Protein AF-A0A6P3Y5P7-F1 (afdb_monomer_lite)

Radius of gyration: 10.48 Å; chains: 1; bounding box: 26×24×22 Å

Organism: Dinoponera quadriceps (NCBI:txid609295)

Sequence (57 aa):
MANLKEQRVCLKFCFLLEKSATEAYQMLQQAFKEDAMSRIQVFEWFERFKRGEKRQA

Structure (mmCIF, N/CA/C/O backbone):
data_AF-A0A6P3Y5P7-F1
#
_entry.id   AF-A0A6P3Y5P7-F1
#
loop_
_atom_site.group_PDB
_atom_site.id
_atom_site.type_symbol
_atom_site.label_atom_id
_atom_site.label_alt_id
_atom_site.label_comp_id
_atom_site.label_asym_id
_atom_site.label_entity_id
_atom_site.label_seq_id
_atom_site.pdbx_PDB_ins_code
_atom_site.Cartn_x
_atom_site.Cartn_y
_atom_site.Cartn_z
_atom_site.occupancy
_atom_site.B_iso_or_equiv
_atom_site.auth_seq_id
_atom_site.auth_comp_id
_atom_site.auth_asym_id
_atom_site.auth_atom_id
_atom_site.pdbx_PDB_model_num
ATOM 1 N N . MET A 1 1 ? -12.636 -12.326 9.267 1.00 50.38 1 MET A N 1
ATOM 2 C CA . MET A 1 1 ? -11.321 -11.681 9.103 1.00 50.38 1 MET A CA 1
ATOM 3 C C . MET A 1 1 ? -10.990 -11.737 7.633 1.00 50.38 1 MET A C 1
ATOM 5 O O . MET A 1 1 ? -10.809 -12.844 7.124 1.00 50.38 1 MET A O 1
ATOM 9 N N . ALA A 1 2 ? -11.010 -10.602 6.934 1.00 58.34 2 ALA A N 1
ATOM 10 C CA . ALA A 1 2 ? -10.632 -10.592 5.527 1.00 58.34 2 ALA A CA 1
ATOM 11 C C . ALA A 1 2 ? -9.255 -11.244 5.358 1.00 58.34 2 ALA A C 1
ATOM 13 O O . ALA A 1 2 ? -8.308 -10.963 6.096 1.00 58.34 2 ALA A O 1
ATOM 14 N N . ASN A 1 3 ? -9.161 -12.174 4.418 1.00 82.38 3 ASN A N 1
ATOM 15 C CA . ASN A 1 3 ? -7.969 -12.977 4.248 1.00 82.38 3 ASN A CA 1
ATOM 16 C C . ASN A 1 3 ? -6.817 -12.063 3.792 1.00 82.38 3 ASN A C 1
ATOM 18 O O . ASN A 1 3 ? -6.838 -11.546 2.676 1.00 82.38 3 ASN A O 1
ATOM 22 N N . LEU A 1 4 ? -5.792 -11.858 4.631 1.00 85.00 4 LEU A N 1
ATOM 23 C CA . LEU A 1 4 ? -4.612 -11.040 4.294 1.00 85.00 4 LEU A CA 1
ATOM 24 C C . LEU A 1 4 ? -3.965 -11.469 2.964 1.00 85.00 4 LEU A C 1
ATOM 26 O O . LEU A 1 4 ? -3.360 -10.647 2.271 1.00 85.00 4 LEU A O 1
ATOM 30 N N . LYS A 1 5 ? -4.115 -12.746 2.578 1.00 90.38 5 LYS A N 1
ATOM 31 C CA . LYS A 1 5 ? -3.676 -13.244 1.269 1.00 90.38 5 LYS A CA 1
ATOM 32 C C . LYS A 1 5 ? -4.442 -12.586 0.118 1.00 90.38 5 LYS A C 1
ATOM 34 O O . LYS A 1 5 ? -3.800 -12.197 -0.853 1.00 90.38 5 LYS A O 1
ATOM 39 N N . GLU A 1 6 ? -5.758 -12.419 0.229 1.00 93.06 6 GLU A N 1
ATOM 40 C CA . GLU A 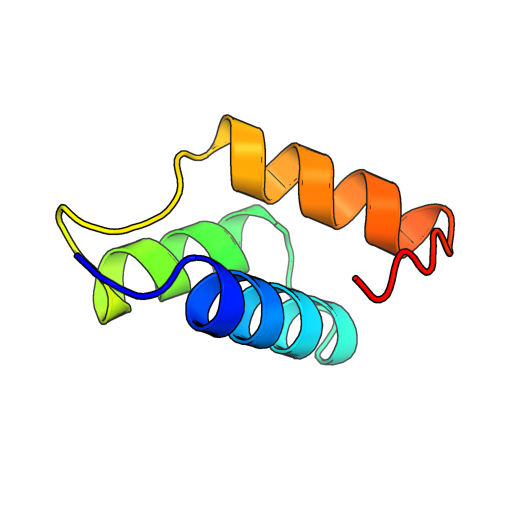1 6 ? -6.592 -11.766 -0.793 1.00 93.06 6 GLU A CA 1
ATOM 41 C C . GLU A 1 6 ? -6.215 -10.294 -0.946 1.00 93.06 6 GLU A C 1
ATOM 43 O O . GLU A 1 6 ? -5.917 -9.845 -2.050 1.00 93.06 6 GLU A O 1
ATOM 48 N N . GLN A 1 7 ? -6.094 -9.562 0.163 1.00 95.00 7 GLN A N 1
ATOM 49 C CA . GLN A 1 7 ? -5.685 -8.156 0.119 1.00 95.00 7 GLN A CA 1
ATOM 50 C C . GLN A 1 7 ? -4.281 -7.969 -0.480 1.00 95.00 7 GLN A C 1
ATOM 52 O O . GLN A 1 7 ? -4.047 -7.024 -1.234 1.00 95.00 7 GLN A O 1
ATOM 57 N N . ARG A 1 8 ? -3.341 -8.887 -0.209 1.00 94.06 8 ARG A N 1
ATOM 58 C CA . ARG A 1 8 ? -2.003 -8.882 -0.829 1.00 94.06 8 ARG A CA 1
ATOM 59 C C . ARG A 1 8 ? -2.065 -9.133 -2.339 1.00 94.06 8 ARG A C 1
ATOM 61 O O . ARG A 1 8 ? -1.291 -8.530 -3.083 1.00 94.06 8 ARG A O 1
ATOM 68 N N . VAL A 1 9 ? -2.972 -9.997 -2.799 1.00 94.62 9 VAL A N 1
ATOM 69 C CA . VAL A 1 9 ? -3.225 -10.205 -4.234 1.00 94.62 9 VAL A CA 1
ATOM 70 C C . VAL A 1 9 ? -3.799 -8.933 -4.861 1.00 94.62 9 VAL A C 1
ATOM 72 O O . VAL A 1 9 ? -3.289 -8.504 -5.894 1.00 94.62 9 VAL A O 1
ATOM 75 N N . CYS A 1 10 ? -4.763 -8.273 -4.210 1.00 96.12 10 CYS A N 1
ATOM 76 C CA . CYS A 1 10 ? -5.300 -6.985 -4.662 1.00 96.12 10 CYS A CA 1
ATOM 77 C C . CYS A 1 10 ? -4.219 -5.894 -4.734 1.00 96.12 10 CYS A C 1
ATOM 79 O O . CYS A 1 10 ? -4.151 -5.171 -5.726 1.00 96.12 10 CYS A O 1
ATOM 81 N N . LEU A 1 11 ? -3.329 -5.804 -3.737 1.00 95.75 11 LEU A N 1
ATOM 82 C CA . LEU A 1 11 ? -2.192 -4.873 -3.767 1.00 95.75 11 LEU A CA 1
ATOM 83 C C . LEU A 1 11 ? -1.261 -5.141 -4.942 1.00 95.75 11 LEU A C 1
ATOM 85 O O . LEU A 1 11 ? -0.864 -4.208 -5.638 1.00 95.75 11 LEU A O 1
ATOM 89 N N . LYS A 1 12 ? -0.921 -6.412 -5.176 1.00 95.06 12 LYS A N 1
ATOM 90 C CA . LYS A 1 12 ? -0.071 -6.799 -6.303 1.00 95.06 12 LYS A CA 1
ATOM 91 C C . LYS A 1 12 ? -0.740 -6.481 -7.640 1.00 95.06 12 LYS A C 1
ATOM 93 O O . LYS A 1 12 ? -0.064 -6.021 -8.551 1.00 95.06 12 LYS A O 1
ATOM 98 N N . PHE A 1 13 ? -2.050 -6.688 -7.749 1.00 96.06 13 PHE A N 1
ATOM 99 C CA . PHE A 1 13 ? -2.824 -6.299 -8.925 1.00 96.06 13 PHE A CA 1
ATOM 100 C C . PHE A 1 13 ? -2.779 -4.781 -9.152 1.00 96.06 13 PHE A C 1
ATOM 102 O O . PHE A 1 13 ? -2.448 -4.353 -10.251 1.00 96.06 13 PHE A O 1
ATOM 109 N N . CYS A 1 14 ? -2.995 -3.968 -8.111 1.00 96.81 14 CYS A N 1
ATOM 110 C CA . CYS A 1 14 ? -2.877 -2.508 -8.207 1.00 96.81 14 CYS A CA 1
ATOM 111 C C . CYS A 1 14 ? -1.468 -2.074 -8.642 1.00 96.81 14 CYS A C 1
ATOM 113 O O . CYS A 1 14 ? -1.335 -1.219 -9.511 1.00 96.81 14 CYS A O 1
ATOM 115 N N . PHE A 1 15 ? -0.423 -2.691 -8.085 1.00 95.19 15 PHE A N 1
ATOM 116 C CA . PHE A 1 15 ? 0.963 -2.430 -8.478 1.00 95.19 15 PHE A CA 1
ATOM 117 C C . PHE A 1 15 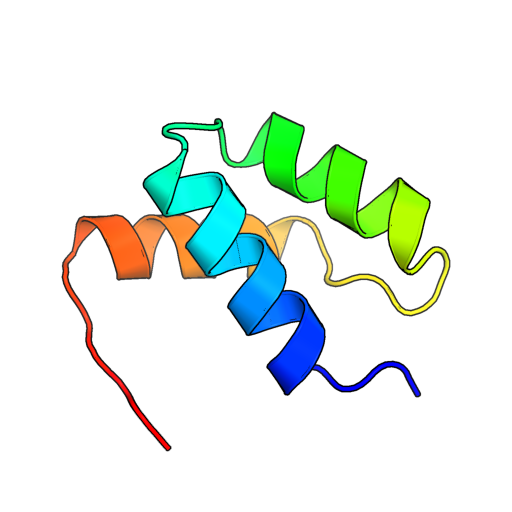? 1.225 -2.753 -9.959 1.00 95.19 15 PHE A C 1
ATOM 119 O O . PHE A 1 15 ? 1.872 -1.971 -10.645 1.00 95.19 15 PHE A O 1
ATOM 126 N N . LEU A 1 16 ? 0.701 -3.877 -10.465 1.00 95.00 16 LEU A N 1
ATOM 127 C CA . LEU A 1 16 ? 0.818 -4.258 -11.881 1.00 95.00 16 LEU A CA 1
ATOM 128 C C . LEU A 1 16 ? 0.034 -3.332 -12.822 1.00 95.00 16 LEU A C 1
ATOM 130 O O . LEU A 1 16 ? 0.395 -3.215 -13.985 1.00 95.00 16 LEU A O 1
ATOM 134 N N . LEU A 1 17 ? -1.013 -2.673 -12.322 1.00 96.50 17 LEU A N 1
ATOM 135 C CA . LEU A 1 17 ? -1.734 -1.607 -13.023 1.00 96.50 17 LEU A CA 1
ATOM 136 C C . LEU A 1 17 ? -1.057 -0.232 -12.885 1.00 96.50 17 LEU A C 1
ATOM 138 O O . LEU A 1 17 ? -1.685 0.784 -13.174 1.00 96.50 17 LEU A O 1
ATOM 142 N N . GLU A 1 18 ? 0.182 -0.193 -12.386 1.00 95.38 18 GLU A N 1
ATOM 143 C CA . GLU A 1 18 ? 0.969 1.028 -12.172 1.00 95.38 18 GLU A CA 1
ATOM 144 C C . GLU A 1 18 ? 0.278 2.061 -11.264 1.00 95.38 18 GLU A C 1
ATOM 146 O O . GLU A 1 18 ? 0.582 3.255 -11.297 1.00 95.38 18 GLU A O 1
ATOM 151 N N . LYS A 1 19 ? -0.642 1.609 -10.401 1.00 96.62 19 LYS A N 1
ATOM 152 C CA . LYS A 1 19 ? -1.258 2.465 -9.384 1.00 96.62 19 LYS A CA 1
ATOM 153 C C . LYS A 1 19 ? -0.242 2.878 -8.337 1.00 96.62 19 LYS A C 1
ATOM 155 O O . LYS A 1 19 ? 0.661 2.121 -7.987 1.00 96.62 19 LYS A O 1
ATOM 160 N N . SER A 1 20 ? -0.429 4.062 -7.769 1.00 96.38 20 SER A N 1
ATOM 161 C CA . SER A 1 20 ? 0.349 4.494 -6.611 1.00 96.38 20 SER A CA 1
ATOM 162 C C . SER A 1 20 ? -0.048 3.720 -5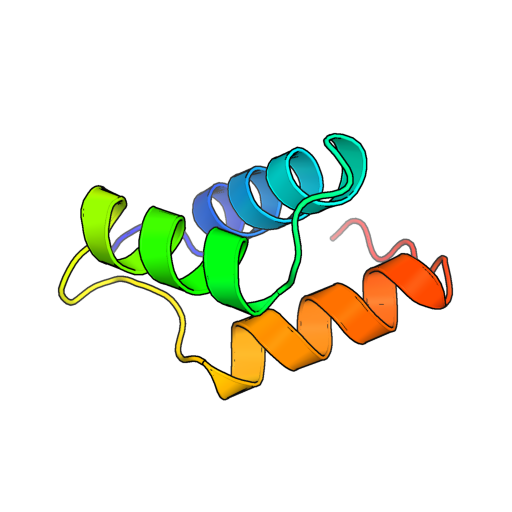.344 1.00 96.38 20 SER A C 1
ATOM 164 O O . SER A 1 20 ? -1.176 3.242 -5.204 1.00 96.38 20 SER A O 1
ATOM 166 N N . ALA A 1 21 ? 0.860 3.648 -4.366 1.00 96.06 21 ALA A N 1
ATOM 167 C CA . ALA A 1 21 ? 0.569 3.040 -3.062 1.00 96.06 21 ALA A CA 1
ATOM 168 C C . ALA A 1 21 ? -0.608 3.732 -2.344 1.00 96.06 21 ALA A C 1
ATOM 170 O O . ALA A 1 21 ? -1.372 3.088 -1.628 1.00 96.06 21 ALA A O 1
ATOM 171 N N . THR A 1 22 ? -0.780 5.041 -2.561 1.00 97.88 22 THR A N 1
ATOM 172 C CA . THR A 1 22 ? -1.895 5.819 -2.006 1.00 97.88 22 THR A CA 1
ATOM 173 C C . THR A 1 22 ? -3.231 5.425 -2.635 1.00 97.88 22 THR A C 1
ATOM 175 O O . THR A 1 22 ? -4.184 5.186 -1.896 1.00 97.88 22 THR A O 1
ATOM 178 N N . GLU A 1 23 ? -3.304 5.304 -3.966 1.00 97.94 23 GLU A N 1
ATOM 179 C CA . GLU A 1 23 ? -4.520 4.829 -4.648 1.00 97.94 23 GLU A CA 1
ATOM 180 C C . GLU A 1 23 ? -4.867 3.401 -4.211 1.00 97.94 23 GLU A C 1
ATOM 182 O O . GLU A 1 23 ? -6.007 3.121 -3.849 1.00 97.94 23 GLU A O 1
ATOM 187 N N . ALA A 1 24 ? -3.876 2.505 -4.163 1.00 97.56 24 ALA A N 1
ATOM 188 C CA . ALA A 1 24 ? -4.087 1.124 -3.737 1.00 97.56 24 ALA A CA 1
ATOM 189 C C . ALA A 1 24 ? -4.573 1.027 -2.277 1.00 97.56 24 ALA A C 1
ATOM 191 O O . ALA A 1 24 ? -5.439 0.208 -1.966 1.00 97.56 24 ALA A O 1
ATOM 192 N N . TYR A 1 25 ? -4.065 1.888 -1.387 1.00 97.62 25 TYR A N 1
ATOM 193 C CA . TYR A 1 25 ? -4.552 1.997 -0.011 1.00 97.62 25 TYR A CA 1
ATOM 194 C C . TYR A 1 25 ? -6.022 2.432 0.044 1.00 97.62 25 TYR A C 1
ATOM 196 O O . TYR A 1 25 ? -6.811 1.814 0.753 1.00 97.62 25 TYR A O 1
ATOM 204 N N . GLN A 1 26 ? -6.413 3.451 -0.727 1.00 97.62 26 GLN A N 1
ATOM 205 C CA . GLN A 1 26 ? -7.807 3.907 -0.784 1.00 97.62 26 GLN A CA 1
ATOM 206 C C . GLN A 1 26 ? -8.742 2.812 -1.314 1.00 97.62 26 GLN A C 1
ATOM 208 O O . GLN A 1 26 ? -9.803 2.579 -0.736 1.00 97.62 26 GLN A O 1
ATOM 213 N N . MET A 1 27 ? -8.325 2.089 -2.357 1.00 96.38 27 MET A N 1
ATOM 214 C CA . MET A 1 27 ? -9.091 0.969 -2.912 1.00 96.38 27 MET A CA 1
ATOM 215 C C . MET A 1 27 ? -9.256 -0.173 -1.899 1.00 96.38 27 MET A C 1
ATOM 217 O O . MET A 1 27 ? -10.350 -0.719 -1.761 1.00 96.38 27 MET A O 1
ATOM 221 N N . LEU A 1 28 ? -8.200 -0.509 -1.148 1.00 95.62 28 LEU A N 1
ATOM 222 C CA . LEU A 1 28 ? -8.285 -1.495 -0.067 1.00 95.62 28 LEU A CA 1
ATOM 223 C C . LEU A 1 28 ? -9.237 -1.054 1.048 1.00 95.62 28 LEU A C 1
ATOM 225 O O . LEU A 1 28 ? -10.059 -1.853 1.488 1.00 95.62 28 LEU A O 1
ATOM 229 N N . GLN A 1 29 ? -9.143 0.202 1.489 1.00 95.56 29 GLN A N 1
ATOM 230 C CA . GLN A 1 29 ? -10.030 0.756 2.516 1.00 95.56 29 GLN A CA 1
ATOM 231 C C . GLN A 1 29 ? -11.497 0.708 2.071 1.00 95.56 29 GLN A C 1
ATOM 233 O O . GLN A 1 29 ? -12.370 0.348 2.856 1.00 95.56 29 GLN A O 1
ATOM 238 N N . GLN A 1 30 ? -11.776 0.988 0.797 1.00 96.31 30 GLN A N 1
ATOM 239 C CA . GLN A 1 30 ? -13.131 0.906 0.256 1.00 96.31 30 GLN A CA 1
ATOM 240 C C . GLN A 1 30 ? -13.661 -0.537 0.193 1.00 96.31 30 GLN A C 1
ATOM 242 O O . GLN A 1 30 ? -14.829 -0.772 0.504 1.00 96.31 30 GLN A O 1
ATOM 247 N N . ALA A 1 31 ? -12.819 -1.496 -0.202 1.00 95.06 31 ALA A N 1
ATOM 248 C CA . ALA A 1 31 ? -13.224 -2.889 -0.388 1.00 95.06 31 ALA A CA 1
ATOM 249 C C . ALA A 1 31 ? -13.341 -3.671 0.932 1.00 95.06 31 ALA A C 1
ATOM 251 O O . ALA A 1 31 ? -14.291 -4.430 1.114 1.00 95.06 31 ALA A O 1
ATOM 252 N N . PHE A 1 32 ? -12.389 -3.483 1.850 1.00 93.62 32 PHE A N 1
ATOM 253 C CA . PHE A 1 32 ? -12.251 -4.293 3.067 1.00 93.62 32 PHE A CA 1
ATOM 254 C C . PHE A 1 32 ? -12.629 -3.543 4.351 1.00 93.62 32 PHE A C 1
ATOM 256 O O . PHE A 1 32 ? -12.796 -4.177 5.391 1.00 93.62 32 PHE A O 1
ATOM 263 N N . LYS A 1 33 ? -12.825 -2.218 4.288 1.00 93.12 33 LYS A N 1
ATOM 264 C CA . LYS A 1 33 ? -13.253 -1.375 5.417 1.00 93.12 33 LYS A CA 1
ATOM 265 C C . LYS A 1 33 ? -12.373 -1.597 6.655 1.00 93.12 33 LYS A C 1
ATOM 267 O O . LYS A 1 33 ? -11.161 -1.449 6.575 1.00 93.12 33 LYS A O 1
ATOM 272 N N . GLU A 1 34 ? -12.971 -1.961 7.784 1.00 93.06 34 GLU A N 1
ATOM 273 C CA . GLU A 1 34 ? -12.289 -2.177 9.066 1.00 93.06 34 GLU A CA 1
ATOM 274 C C . GLU A 1 34 ? -11.280 -3.333 9.024 1.00 93.06 34 GLU A C 1
ATOM 276 O O . GLU A 1 34 ? -10.313 -3.328 9.780 1.00 93.06 34 GLU A O 1
ATOM 281 N N . ASP A 1 35 ? -11.457 -4.289 8.107 1.00 93.81 35 ASP A N 1
ATOM 282 C CA . ASP A 1 35 ? -10.523 -5.397 7.914 1.00 93.81 35 ASP A CA 1
ATOM 283 C C . ASP A 1 35 ? -9.344 -5.029 6.984 1.00 93.81 35 ASP A C 1
ATOM 285 O O . ASP A 1 35 ? -8.463 -5.861 6.745 1.00 93.81 35 ASP A O 1
ATOM 289 N N . ALA A 1 36 ? -9.315 -3.823 6.403 1.00 95.19 36 ALA A N 1
ATOM 290 C CA . ALA A 1 36 ? -8.294 -3.422 5.438 1.00 95.19 36 ALA A CA 1
ATOM 291 C C . ALA A 1 36 ? -6.898 -3.282 6.068 1.00 95.19 36 ALA A C 1
ATOM 293 O O . ALA A 1 36 ? -6.733 -2.792 7.186 1.00 95.19 36 ALA A O 1
ATOM 294 N N . MET A 1 37 ? -5.863 -3.638 5.302 1.00 94.50 37 MET A N 1
ATOM 295 C CA . MET A 1 37 ? -4.470 -3.415 5.683 1.00 94.50 37 MET A CA 1
ATOM 296 C C . MET A 1 37 ? -4.212 -1.947 6.025 1.00 94.50 37 MET A C 1
ATOM 298 O O . MET A 1 37 ? -4.694 -1.020 5.363 1.00 94.50 37 MET A O 1
ATOM 302 N N . SER A 1 38 ? -3.368 -1.746 7.036 1.00 95.62 38 SER A N 1
ATOM 303 C CA . SER A 1 38 ? -2.912 -0.414 7.414 1.00 95.62 38 SER A CA 1
ATOM 304 C C . SER A 1 38 ? -2.092 0.229 6.294 1.00 95.62 38 SER A C 1
ATOM 306 O O . SER A 1 38 ? -1.447 -0.444 5.482 1.00 95.62 38 SER A O 1
ATOM 308 N N . ARG A 1 39 ? -2.046 1.564 6.289 1.00 96.25 39 ARG A N 1
ATOM 309 C CA . ARG A 1 39 ? -1.254 2.329 5.319 1.00 96.25 39 ARG A CA 1
ATOM 310 C C . ARG A 1 39 ? 0.224 1.922 5.318 1.00 96.25 39 ARG A C 1
ATOM 312 O O . ARG A 1 39 ? 0.812 1.818 4.250 1.00 96.25 39 ARG A O 1
ATOM 319 N N . ILE A 1 40 ? 0.808 1.652 6.488 1.00 97.38 40 ILE A N 1
ATOM 320 C CA . ILE A 1 40 ? 2.214 1.226 6.612 1.00 97.38 40 ILE A CA 1
ATOM 321 C C . ILE A 1 40 ? 2.440 -0.088 5.855 1.00 97.38 40 ILE A C 1
ATOM 323 O O . ILE A 1 40 ? 3.323 -0.156 5.004 1.00 97.38 40 ILE A O 1
ATOM 327 N N . GLN A 1 41 ? 1.586 -1.093 6.078 1.00 95.69 41 GLN A N 1
ATOM 328 C CA . GLN A 1 41 ? 1.695 -2.392 5.403 1.00 95.69 41 GLN A CA 1
ATOM 329 C C . GLN A 1 41 ? 1.567 -2.269 3.880 1.00 95.69 41 GLN A C 1
ATOM 331 O O . GLN A 1 41 ? 2.300 -2.931 3.146 1.00 95.69 41 GLN A O 1
ATOM 336 N N . VAL A 1 42 ? 0.665 -1.410 3.390 1.00 96.56 42 VAL A N 1
ATOM 337 C CA . VAL A 1 42 ? 0.520 -1.153 1.948 1.00 96.56 42 VAL A CA 1
ATOM 338 C C . VAL A 1 42 ? 1.818 -0.609 1.353 1.00 96.56 42 VAL A C 1
ATOM 340 O O . VAL A 1 42 ? 2.291 -1.124 0.340 1.00 96.56 42 VAL A O 1
ATOM 343 N N . PHE A 1 43 ? 2.420 0.396 1.989 1.00 96.12 43 PHE A N 1
ATOM 344 C CA . PHE A 1 43 ? 3.653 1.011 1.496 1.00 96.12 43 PHE A CA 1
ATOM 345 C C . PHE A 1 43 ? 4.840 0.040 1.552 1.00 96.12 43 PHE A C 1
ATOM 347 O O . PHE A 1 43 ? 5.595 -0.046 0.584 1.00 96.12 43 PHE A O 1
ATOM 354 N N . GLU A 1 44 ? 4.966 -0.754 2.617 1.00 95.75 44 GLU A N 1
ATOM 355 C CA . GLU A 1 44 ? 5.988 -1.804 2.704 1.00 95.75 44 GLU A CA 1
ATOM 356 C C . GLU A 1 44 ? 5.864 -2.835 1.575 1.00 95.75 44 GLU A C 1
ATOM 358 O O . GLU A 1 44 ? 6.867 -3.211 0.964 1.00 95.75 44 GLU A O 1
ATOM 363 N N . TRP A 1 45 ? 4.645 -3.282 1.257 1.00 95.25 45 TRP A N 1
ATOM 364 C CA . TRP A 1 45 ? 4.424 -4.206 0.141 1.00 95.25 45 TRP A CA 1
ATOM 365 C C . TRP A 1 45 ? 4.799 -3.590 -1.202 1.00 95.25 45 TRP A C 1
ATOM 367 O O . TRP A 1 45 ? 5.443 -4.254 -2.013 1.00 95.25 45 TRP A O 1
ATOM 377 N N . PHE A 1 46 ? 4.453 -2.324 -1.422 1.00 94.56 46 PHE A N 1
ATOM 378 C CA . PHE A 1 46 ? 4.832 -1.600 -2.633 1.00 94.56 46 PHE A CA 1
ATOM 379 C C . PHE A 1 46 ? 6.351 -1.493 -2.797 1.00 94.56 46 PHE A C 1
ATOM 381 O O . PHE A 1 46 ? 6.867 -1.752 -3.884 1.00 94.56 46 PHE A O 1
A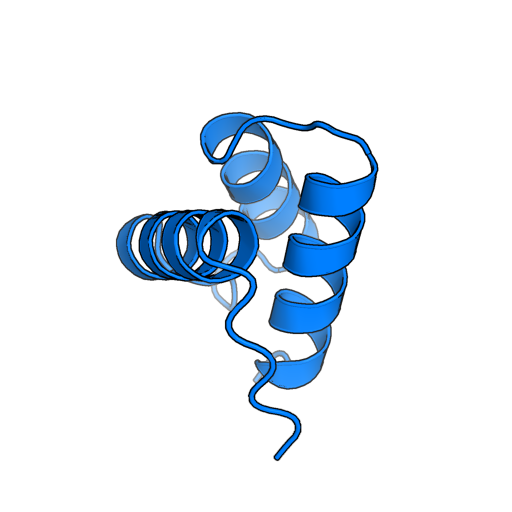TOM 388 N N . GLU A 1 47 ? 7.083 -1.184 -1.728 1.00 94.38 47 GLU A N 1
ATOM 389 C CA . GLU A 1 47 ? 8.550 -1.162 -1.760 1.00 94.38 47 GLU A CA 1
ATOM 390 C C . GLU A 1 47 ? 9.146 -2.547 -2.052 1.00 94.38 47 GLU A C 1
ATOM 392 O O . GLU A 1 47 ? 10.086 -2.665 -2.840 1.00 94.38 47 GLU A O 1
ATOM 397 N N . ARG A 1 48 ? 8.562 -3.619 -1.504 1.00 93.38 48 ARG A N 1
ATOM 398 C CA . ARG A 1 48 ? 8.975 -4.999 -1.823 1.00 93.38 48 ARG A CA 1
ATOM 399 C C . ARG A 1 48 ? 8.712 -5.367 -3.281 1.00 93.38 48 ARG A C 1
ATOM 401 O O . ARG A 1 48 ? 9.557 -6.002 -3.912 1.00 93.38 48 ARG A O 1
ATOM 408 N N . PHE A 1 49 ? 7.570 -4.958 -3.836 1.00 92.31 49 PHE A N 1
ATOM 409 C CA . PHE A 1 49 ? 7.252 -5.203 -5.244 1.00 92.31 49 PHE A CA 1
ATOM 410 C C . PHE A 1 49 ? 8.231 -4.490 -6.178 1.00 92.31 49 PHE A C 1
ATOM 412 O O . PHE A 1 49 ? 8.714 -5.116 -7.122 1.00 92.31 49 PHE A O 1
ATOM 419 N N . LYS A 1 50 ? 8.605 -3.241 -5.871 1.00 91.31 50 LYS A N 1
ATOM 420 C CA . LYS A 1 50 ? 9.647 -2.505 -6.611 1.00 91.31 50 LYS A CA 1
ATOM 421 C C . LYS A 1 50 ? 11.006 -3.202 -6.560 1.00 91.31 50 LYS A C 1
ATOM 423 O O . LYS A 1 50 ? 11.709 -3.238 -7.562 1.00 91.31 50 LYS A O 1
ATOM 428 N N . ARG A 1 51 ? 11.365 -3.785 -5.411 1.00 91.94 51 ARG A N 1
ATOM 429 C CA . ARG A 1 51 ? 12.608 -4.559 -5.231 1.00 91.94 51 ARG A CA 1
ATOM 430 C C . ARG A 1 51 ? 12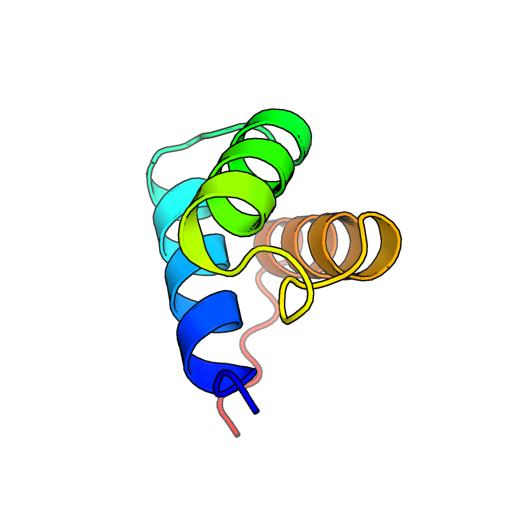.585 -5.923 -5.931 1.00 91.94 51 ARG A C 1
ATOM 432 O O . ARG A 1 51 ? 13.595 -6.618 -5.931 1.00 91.94 51 ARG A O 1
ATOM 439 N N . GLY A 1 52 ? 11.453 -6.325 -6.517 1.00 82.81 52 GLY A N 1
ATOM 440 C CA . GLY A 1 52 ? 11.304 -7.623 -7.175 1.00 82.81 52 GLY A CA 1
ATOM 441 C C . GLY A 1 52 ? 11.286 -8.807 -6.203 1.00 82.81 52 GLY A C 1
ATOM 442 O O . GLY A 1 52 ? 11.470 -9.950 -6.627 1.00 82.81 52 GLY A O 1
ATOM 443 N N . GLU A 1 53 ? 11.055 -8.567 -4.907 1.00 74.00 53 GLU A N 1
ATOM 444 C CA . GLU A 1 53 ? 11.063 -9.609 -3.880 1.00 74.00 53 GLU A CA 1
ATOM 445 C C . GLU A 1 53 ? 9.854 -10.543 -4.046 1.00 74.00 53 GLU A C 1
ATOM 447 O O . GLU A 1 53 ? 8.733 -10.276 -3.604 1.00 74.00 53 GLU A O 1
ATOM 452 N N . LYS A 1 54 ? 10.081 -11.691 -4.690 1.00 55.44 54 LYS A N 1
ATOM 453 C C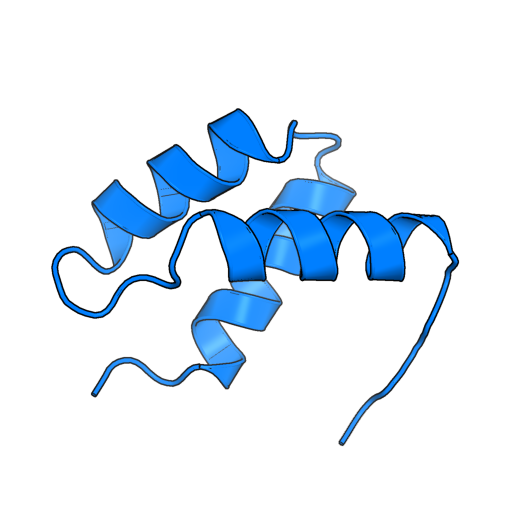A . LYS A 1 54 ? 9.107 -12.783 -4.765 1.00 55.44 54 LYS A CA 1
ATOM 454 C C . LYS A 1 54 ? 9.242 -13.665 -3.523 1.00 55.44 54 LYS A C 1
ATOM 456 O O . LYS A 1 54 ? 9.981 -14.641 -3.540 1.00 55.44 54 LYS A O 1
ATOM 461 N N . ARG A 1 55 ? 8.487 -13.389 -2.456 1.00 50.59 55 ARG A N 1
ATOM 462 C CA . ARG A 1 55 ? 8.156 -14.437 -1.471 1.00 50.59 55 ARG A CA 1
ATOM 463 C C . ARG A 1 55 ? 6.752 -14.959 -1.740 1.00 50.59 55 ARG A C 1
ATOM 465 O O . ARG A 1 55 ? 5.762 -14.378 -1.305 1.00 50.59 55 ARG A O 1
ATOM 472 N N . GLN A 1 56 ? 6.685 -16.048 -2.502 1.00 42.53 56 GLN A N 1
ATOM 473 C CA . GLN A 1 56 ? 5.535 -16.943 -2.491 1.00 42.53 56 GLN A CA 1
ATOM 474 C C . GLN A 1 56 ? 5.714 -17.907 -1.314 1.00 42.53 56 GLN A C 1
ATOM 476 O O . GLN A 1 56 ? 6.538 -18.812 -1.379 1.00 42.53 56 GLN A O 1
ATOM 481 N N . ALA A 1 57 ? 4.984 -17.646 -0.234 1.00 35.19 57 ALA A N 1
ATOM 482 C CA . ALA A 1 57 ? 4.579 -18.597 0.798 1.00 35.19 57 ALA A CA 1
ATOM 483 C C . ALA A 1 57 ? 3.307 -18.038 1.466 1.00 35.19 57 ALA A C 1
ATOM 485 O O . ALA A 1 57 ? 3.195 -16.786 1.596 1.00 35.19 57 ALA A O 1
#

pLDDT: mean 89.33, std 14.73, range [35.19, 97.94]

Secondary structure (DSSP, 8-state):
---HHHHHHHHHHHHHTT--HHHHHHHHHHHHGGGSPPHHHHHHHHHHHHTT-----

InterPro domains:
  IPR041426 Mos1 transposase, HTH domain [PF17906] (8-53)

Foldseek 3Di:
DPDVVVLLVLLVVCVVVVHDLVVSQVVQCVPVPPNGDDSVVSVVSSVCVVVVPDDDD